Protein AF-A0A2T1CCU9-F1 (afdb_monomer)

Foldseek 3Di:
DPQDADVPHNDDLQVVLLCVCCVDPVSVVVLVVLLVVLVVVDVDPVSSLVSSLVVSLCVVVVPDPPCVDDDPVNVVVVVSSVPHPSSRSSVVSNVD

Sequence (96 aa):
MNGKKYNGWNNYETWLTALWIDNEYSSYQYRCELVEEVKEEHEDEDKRENCLASSLKNWIESQNPITESTSLFTDLLNSALSEVDWQEIAENFLTE

Mean predicted aligned error: 3.94 Å

Secondary structure (DSSP, 8-state):
-----BTTBSSHHHHHHHHHHHHSHHHHHHHHHHHHHHHHH-SSHHHHHHHHHHHHHHHHHHT-TTTTS--HHHHHHHHHHHT--HHHHHHHHHH-

Structure (mmCIF, N/CA/C/O backbone):
data_AF-A0A2T1CCU9-F1
#
_entry.id   AF-A0A2T1CCU9-F1
#
loop_
_atom_site.group_PDB
_atom_site.id
_atom_site.type_symbol
_atom_site.label_atom_id
_atom_site.label_alt_id
_atom_site.label_comp_id
_atom_site.label_asym_id
_atom_site.label_entity_id
_atom_site.label_seq_id
_atom_site.pdbx_PDB_ins_code
_atom_site.Cartn_x
_atom_site.Cartn_y
_atom_site.Cartn_z
_atom_site.occupancy
_atom_site.B_iso_or_equiv
_atom_site.auth_seq_id
_atom_site.auth_comp_id
_atom_site.auth_asym_id
_atom_site.auth_atom_id
_atom_site.pdbx_PDB_model_num
ATOM 1 N N . MET A 1 1 ? -20.906 -9.178 -11.689 1.00 38.22 1 MET A N 1
ATOM 2 C CA . MET A 1 1 ? -19.973 -10.153 -12.291 1.00 38.22 1 MET A CA 1
ATOM 3 C C . MET A 1 1 ? -19.046 -10.588 -11.173 1.00 38.22 1 MET A C 1
ATOM 5 O O . MET A 1 1 ? -18.472 -9.706 -10.555 1.00 38.22 1 MET A O 1
ATOM 9 N N . ASN A 1 2 ? -18.962 -11.880 -10.843 1.00 49.44 2 ASN A N 1
ATOM 10 C CA . ASN A 1 2 ? -18.003 -12.353 -9.839 1.00 49.44 2 ASN A CA 1
ATOM 11 C C . ASN A 1 2 ? -16.604 -12.240 -10.449 1.00 49.44 2 ASN A C 1
ATOM 13 O O . ASN A 1 2 ? -16.173 -13.147 -11.164 1.00 49.44 2 ASN A O 1
ATOM 17 N N . GLY A 1 3 ? -15.948 -11.095 -10.240 1.00 60.16 3 GLY A N 1
ATOM 18 C CA . GLY A 1 3 ? -14.526 -10.942 -10.521 1.00 60.16 3 GLY A CA 1
ATOM 19 C C . GLY A 1 3 ? -13.794 -12.060 -9.791 1.00 60.16 3 GLY A C 1
ATOM 20 O O . GLY A 1 3 ? -14.023 -12.282 -8.602 1.00 60.16 3 GLY A O 1
ATOM 21 N N . LYS A 1 4 ? -13.018 -12.859 -10.522 1.00 72.31 4 LYS A N 1
ATOM 22 C CA . LYS A 1 4 ? -12.244 -13.936 -9.911 1.00 72.31 4 LYS A CA 1
ATOM 23 C C . LYS A 1 4 ? -11.195 -13.284 -9.016 1.00 72.31 4 LYS A C 1
ATOM 25 O O . LYS A 1 4 ? -10.236 -12.733 -9.540 1.00 72.31 4 LYS A O 1
ATOM 30 N N . LYS A 1 5 ? -11.389 -13.357 -7.698 1.00 84.81 5 LYS A N 1
ATOM 31 C CA . LYS A 1 5 ? -10.353 -13.003 -6.727 1.00 84.81 5 LYS A CA 1
ATOM 32 C C . LYS A 1 5 ? -9.107 -13.853 -6.975 1.00 84.81 5 LYS A C 1
ATOM 34 O O . LYS A 1 5 ? -9.225 -15.044 -7.284 1.00 84.81 5 LYS A O 1
ATOM 39 N N . TYR A 1 6 ? -7.931 -13.261 -6.826 1.00 88.69 6 TYR A N 1
ATOM 40 C CA . TYR A 1 6 ? -6.657 -13.954 -6.941 1.00 88.69 6 TYR A CA 1
ATOM 41 C C . TYR A 1 6 ? -6.151 -14.290 -5.538 1.00 88.69 6 TYR A C 1
ATOM 43 O O . TYR A 1 6 ? -5.779 -13.408 -4.776 1.00 88.69 6 TYR A O 1
ATOM 51 N N . ASN A 1 7 ? -6.197 -15.571 -5.157 1.00 91.62 7 ASN A N 1
ATOM 52 C CA . ASN A 1 7 ? -5.812 -16.027 -3.812 1.00 91.62 7 ASN A CA 1
ATOM 53 C C . ASN A 1 7 ? -6.488 -15.253 -2.655 1.00 91.62 7 ASN A C 1
ATOM 55 O O . ASN A 1 7 ? -5.886 -15.063 -1.606 1.00 91.62 7 ASN A O 1
ATOM 59 N N . GLY A 1 8 ? -7.737 -14.808 -2.842 1.00 92.69 8 GLY A N 1
ATOM 60 C CA . GLY A 1 8 ? -8.494 -14.037 -1.842 1.00 92.69 8 GLY A CA 1
ATOM 61 C C . GLY A 1 8 ? -8.450 -12.513 -2.021 1.00 92.69 8 GLY A C 1
ATOM 62 O O . GLY A 1 8 ? -9.336 -11.840 -1.497 1.00 92.69 8 GLY A O 1
ATOM 63 N N . TRP A 1 9 ? -7.527 -12.006 -2.839 1.00 96.19 9 TRP A N 1
ATOM 64 C CA . TRP A 1 9 ? -7.346 -10.582 -3.146 1.00 96.19 9 TRP A CA 1
ATOM 65 C C . TRP A 1 9 ? -8.103 -10.161 -4.407 1.00 96.19 9 TRP A C 1
ATOM 67 O O . TRP A 1 9 ? -8.462 -11.012 -5.230 1.00 96.19 9 TRP A O 1
ATOM 77 N N . ASN A 1 10 ? -8.344 -8.864 -4.590 1.00 95.12 10 ASN A N 1
ATOM 78 C CA . ASN A 1 10 ? -9.122 -8.345 -5.717 1.00 95.12 10 ASN A CA 1
ATOM 79 C C . ASN A 1 10 ? -8.470 -8.594 -7.086 1.00 95.12 10 ASN A C 1
ATOM 81 O O . ASN A 1 10 ? -9.186 -8.847 -8.059 1.00 95.12 10 ASN A O 1
ATOM 85 N N . ASN A 1 11 ? -7.138 -8.591 -7.170 1.00 96.19 11 ASN A N 1
ATOM 86 C CA . ASN A 1 11 ? -6.390 -8.895 -8.391 1.00 96.19 11 ASN A CA 1
ATOM 87 C C . ASN A 1 11 ? -5.006 -9.508 -8.086 1.00 96.19 11 ASN A C 1
ATOM 89 O O . ASN A 1 11 ? -4.668 -9.799 -6.935 1.00 96.19 11 ASN A O 1
ATOM 93 N N . TYR A 1 12 ? -4.239 -9.781 -9.143 1.00 96.38 12 TYR A N 1
ATOM 94 C CA . TYR A 1 12 ? -2.923 -10.408 -9.040 1.00 96.38 12 TYR A CA 1
ATOM 95 C C . TYR A 1 12 ? -1.886 -9.467 -8.422 1.00 96.38 12 TYR A C 1
ATOM 97 O O . TYR A 1 12 ? -1.101 -9.894 -7.579 1.00 96.38 12 TYR A O 1
ATOM 105 N N . GLU A 1 13 ? -1.896 -8.203 -8.831 1.00 97.62 13 GLU A N 1
ATOM 106 C CA . GLU A 1 13 ? -0.964 -7.155 -8.433 1.00 97.62 13 GLU A CA 1
ATOM 107 C C . GLU A 1 13 ? -1.057 -6.876 -6.927 1.00 97.62 13 GLU A C 1
ATOM 109 O O . GLU A 1 13 ? -0.027 -6.812 -6.252 1.00 97.62 13 GLU A O 1
ATOM 114 N N . THR A 1 14 ? -2.276 -6.817 -6.382 1.00 97.75 14 THR A N 1
ATOM 115 C CA . THR A 1 14 ? -2.538 -6.677 -4.947 1.00 97.75 14 THR A CA 1
ATOM 116 C C . THR A 1 14 ? -2.011 -7.880 -4.171 1.00 97.75 14 THR A C 1
ATOM 118 O O . THR A 1 14 ? -1.221 -7.709 -3.244 1.00 97.75 14 THR A O 1
ATOM 121 N N . TRP A 1 15 ? -2.366 -9.107 -4.582 1.00 97.25 15 TRP A N 1
ATOM 122 C CA . TRP A 1 15 ? -1.871 -10.323 -3.922 1.00 97.25 15 TRP A CA 1
ATOM 123 C C . TRP A 1 15 ? -0.345 -10.408 -3.939 1.00 97.25 15 TRP A C 1
ATOM 125 O O . TRP A 1 15 ? 0.272 -10.737 -2.928 1.00 97.25 15 TRP A O 1
ATOM 135 N N . LEU A 1 16 ? 0.267 -10.149 -5.097 1.00 97.31 16 LEU A N 1
ATOM 136 C CA . LEU A 1 16 ? 1.708 -10.264 -5.266 1.00 97.31 16 LEU A CA 1
ATOM 137 C C . LEU A 1 16 ? 2.429 -9.243 -4.384 1.00 97.31 16 LEU A C 1
ATOM 139 O O . LEU A 1 16 ? 3.401 -9.596 -3.724 1.00 97.31 16 LEU A O 1
ATOM 143 N N . THR A 1 17 ? 1.939 -8.004 -4.351 1.00 97.12 17 THR A N 1
ATOM 144 C CA . THR A 1 17 ? 2.508 -6.940 -3.517 1.00 97.12 17 THR A CA 1
ATOM 145 C C . THR A 1 17 ? 2.416 -7.289 -2.034 1.00 97.12 17 THR A C 1
ATOM 147 O O . THR A 1 17 ? 3.436 -7.251 -1.348 1.00 97.12 17 THR A O 1
ATOM 150 N N . ALA A 1 18 ? 1.240 -7.710 -1.554 1.00 97.31 18 ALA A N 1
ATOM 151 C CA . ALA A 1 18 ? 1.056 -8.136 -0.166 1.00 97.31 18 ALA A CA 1
ATOM 152 C C . ALA A 1 18 ? 1.990 -9.302 0.200 1.00 97.31 18 ALA A C 1
ATOM 154 O O . ALA A 1 18 ? 2.692 -9.249 1.208 1.00 97.31 18 ALA A O 1
ATOM 155 N N . LEU A 1 19 ? 2.084 -10.311 -0.676 1.00 96.44 19 LEU A N 1
ATOM 156 C CA . LEU A 1 19 ? 2.994 -11.440 -0.496 1.00 96.44 19 LEU A CA 1
ATOM 157 C C . LEU A 1 19 ? 4.448 -10.979 -0.335 1.00 96.44 19 LEU A C 1
ATOM 159 O O . LEU A 1 19 ? 5.131 -11.455 0.562 1.00 96.44 19 LEU A O 1
ATOM 163 N N . TRP A 1 20 ? 4.943 -10.083 -1.193 1.00 96.38 20 TRP A N 1
ATOM 164 C CA . TRP A 1 20 ? 6.335 -9.621 -1.117 1.00 96.38 20 TRP A CA 1
ATOM 165 C C . TRP A 1 20 ? 6.631 -8.789 0.129 1.00 96.38 20 TRP A C 1
ATOM 167 O O . TRP A 1 20 ? 7.737 -8.891 0.658 1.00 96.38 20 TRP A O 1
ATOM 177 N N . ILE A 1 21 ? 5.660 -8.010 0.608 1.00 96.44 21 ILE A N 1
ATOM 178 C CA . ILE A 1 21 ? 5.793 -7.266 1.864 1.00 96.44 21 ILE A CA 1
ATOM 179 C C . ILE A 1 21 ? 5.968 -8.235 3.043 1.00 96.44 21 ILE A C 1
ATOM 181 O O . ILE A 1 21 ? 6.857 -8.027 3.867 1.00 96.44 21 ILE A O 1
ATOM 185 N N . ASP A 1 22 ? 5.196 -9.322 3.090 1.00 93.94 22 ASP A N 1
ATOM 186 C CA . ASP A 1 22 ? 5.222 -10.271 4.214 1.00 93.94 22 ASP A CA 1
ATOM 187 C C . ASP A 1 22 ? 6.319 -11.342 4.126 1.00 93.94 22 ASP A C 1
ATOM 189 O O . ASP A 1 22 ? 6.676 -11.963 5.127 1.00 93.94 22 ASP A O 1
ATOM 193 N N . ASN A 1 23 ? 6.854 -11.606 2.934 1.00 92.50 23 ASN A N 1
ATOM 194 C CA . ASN A 1 23 ? 7.718 -12.766 2.709 1.00 92.50 23 ASN A CA 1
ATOM 195 C C . ASN A 1 23 ? 9.143 -12.605 3.274 1.00 92.50 23 ASN A C 1
ATOM 197 O O . ASN A 1 23 ? 9.784 -13.601 3.614 1.00 92.50 23 ASN A O 1
ATOM 201 N N . GLU A 1 24 ? 9.660 -11.377 3.379 1.00 91.69 24 GLU A N 1
ATOM 202 C CA . GLU A 1 24 ? 10.987 -11.110 3.947 1.00 91.69 24 GLU A CA 1
ATOM 203 C C . GLU A 1 24 ? 10.889 -10.512 5.350 1.00 91.69 24 GLU A C 1
ATOM 205 O O . GLU A 1 24 ? 10.129 -9.579 5.585 1.00 91.69 24 GLU A O 1
ATOM 210 N N . TYR A 1 25 ? 11.719 -10.996 6.282 1.00 92.88 25 TYR A N 1
ATOM 211 C CA . TYR A 1 25 ? 11.667 -10.576 7.688 1.00 92.88 25 TYR A CA 1
ATOM 212 C C . TYR A 1 25 ? 11.803 -9.057 7.871 1.00 92.88 25 TYR A C 1
ATOM 214 O O . TYR A 1 25 ? 11.055 -8.468 8.644 1.00 92.88 25 TYR A O 1
ATOM 222 N N . SER A 1 26 ? 12.722 -8.409 7.149 1.00 94.81 26 SER A N 1
ATOM 223 C CA . SER A 1 26 ? 12.897 -6.952 7.212 1.00 94.81 26 SER A CA 1
ATOM 224 C C . SER A 1 26 ? 11.681 -6.187 6.693 1.00 94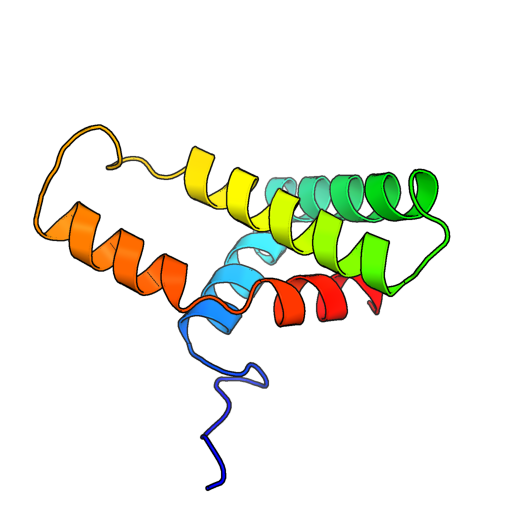.81 26 SER A C 1
ATOM 226 O O . SER A 1 26 ? 11.290 -5.193 7.296 1.00 94.81 26 SER A O 1
ATOM 228 N N . SER A 1 27 ? 11.076 -6.657 5.601 1.00 95.38 27 SER A N 1
ATOM 229 C CA . SER A 1 27 ? 9.888 -6.041 5.004 1.00 95.38 27 SER A CA 1
ATOM 230 C C . SER A 1 27 ? 8.670 -6.207 5.912 1.00 95.38 27 SER A C 1
ATOM 232 O O . SER A 1 27 ? 7.959 -5.237 6.163 1.00 95.38 27 SER A O 1
ATOM 234 N N . TYR A 1 28 ? 8.505 -7.395 6.497 1.00 96.50 28 TYR A N 1
ATOM 235 C CA . TYR A 1 28 ? 7.476 -7.676 7.491 1.00 96.50 28 TYR A CA 1
ATOM 236 C C . TYR A 1 28 ? 7.626 -6.784 8.729 1.00 96.50 28 TYR A C 1
ATOM 238 O O . TYR A 1 28 ? 6.664 -6.155 9.160 1.00 96.50 28 TYR A O 1
ATOM 246 N N . GLN A 1 29 ? 8.837 -6.675 9.291 1.00 97.56 29 GLN A N 1
ATOM 247 C CA . GLN A 1 29 ? 9.072 -5.805 10.446 1.00 97.56 29 GLN A CA 1
ATOM 248 C C . GLN A 1 29 ? 8.743 -4.345 10.134 1.00 97.56 29 GLN A C 1
ATOM 250 O O . GLN A 1 29 ? 8.058 -3.701 10.922 1.00 97.56 29 GLN A O 1
ATOM 255 N N . TYR A 1 30 ? 9.186 -3.846 8.980 1.00 97.38 30 TYR A N 1
ATOM 256 C CA . TYR A 1 30 ? 8.929 -2.466 8.587 1.00 97.38 30 TYR A CA 1
ATOM 257 C C . TYR A 1 30 ? 7.436 -2.193 8.365 1.00 97.38 30 TYR A C 1
ATOM 259 O O . TYR A 1 30 ? 6.911 -1.182 8.823 1.00 97.38 30 TYR A O 1
ATOM 267 N N . ARG A 1 31 ? 6.712 -3.129 7.742 1.00 97.00 31 ARG A N 1
ATOM 268 C CA . ARG A 1 31 ? 5.248 -3.081 7.647 1.00 97.00 31 ARG A CA 1
ATOM 269 C C . ARG A 1 31 ? 4.602 -2.985 9.036 1.00 97.00 31 ARG A C 1
ATOM 271 O O . ARG A 1 31 ? 3.710 -2.162 9.219 1.00 97.00 31 ARG A O 1
ATOM 278 N N . CYS A 1 32 ? 5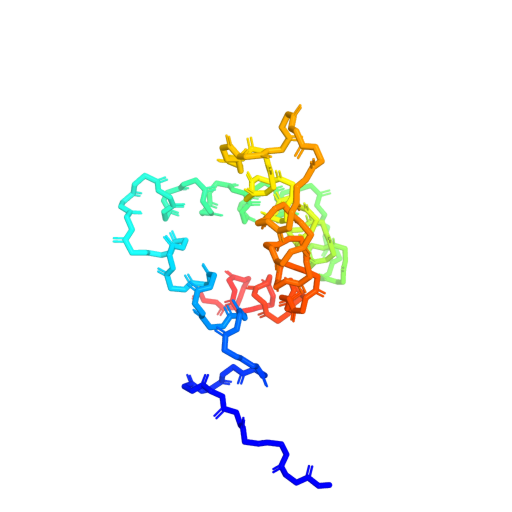.033 -3.793 10.006 1.00 97.69 32 CYS A N 1
ATOM 279 C CA . CYS A 1 32 ? 4.507 -3.726 11.373 1.00 97.69 32 CYS A CA 1
ATOM 280 C C . CYS A 1 32 ? 4.783 -2.371 12.038 1.00 97.69 32 CYS A C 1
ATOM 282 O 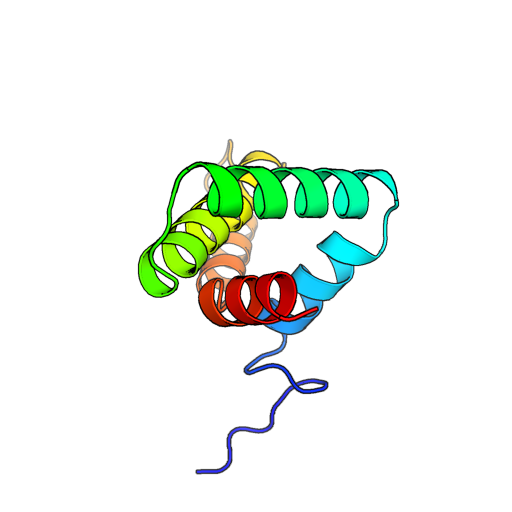O . CYS A 1 32 ? 3.906 -1.841 12.711 1.00 97.69 32 CYS A O 1
ATOM 284 N N . GLU A 1 33 ? 5.968 -1.792 11.831 1.00 98.06 33 GLU A N 1
ATOM 285 C CA . GLU A 1 33 ? 6.297 -0.448 12.323 1.00 98.06 33 GLU A CA 1
ATOM 286 C C . GLU A 1 33 ? 5.345 0.609 11.744 1.00 98.06 33 GLU A C 1
ATOM 288 O O . GLU A 1 33 ? 4.785 1.395 12.505 1.00 98.06 33 GLU A O 1
ATOM 293 N N . LEU A 1 34 ? 5.079 0.571 10.431 1.00 97.94 34 LEU A N 1
ATOM 294 C CA . LEU A 1 34 ? 4.115 1.472 9.786 1.00 97.94 34 LEU A CA 1
ATOM 295 C C . LEU A 1 34 ? 2.696 1.311 10.347 1.00 97.94 34 LEU A C 1
ATOM 297 O O . LEU A 1 34 ? 1.986 2.299 10.519 1.00 97.94 34 LEU A O 1
ATOM 301 N N . VAL A 1 35 ? 2.269 0.074 10.625 1.00 98.00 35 VAL A N 1
ATOM 302 C CA . VAL A 1 35 ? 0.955 -0.215 11.223 1.00 98.00 35 VAL A CA 1
ATOM 303 C C . VAL A 1 35 ? 0.837 0.399 12.618 1.00 98.00 35 VAL A C 1
ATOM 305 O O . VAL A 1 35 ? -0.191 0.998 12.937 1.00 98.00 35 VAL A O 1
ATOM 308 N N . GLU A 1 36 ? 1.865 0.261 13.453 1.00 97.88 36 GLU A N 1
ATOM 309 C CA . GLU A 1 36 ? 1.851 0.833 14.800 1.00 97.88 36 GLU A CA 1
ATOM 310 C C . GLU A 1 36 ? 1.911 2.367 14.760 1.00 97.88 36 GLU A C 1
ATOM 312 O O . GLU A 1 36 ? 1.133 3.015 15.457 1.00 97.88 36 GLU A O 1
ATOM 317 N N . GLU A 1 37 ? 2.723 2.952 13.874 1.00 97.62 37 GLU A N 1
ATOM 318 C CA . GLU A 1 37 ? 2.799 4.405 13.671 1.00 97.62 37 GLU A CA 1
ATOM 319 C C . GLU A 1 37 ? 1.423 4.997 13.328 1.00 97.62 37 GLU A C 1
ATOM 321 O O . GLU A 1 37 ? 0.944 5.900 14.017 1.00 97.62 37 GLU A O 1
ATOM 326 N N . VAL A 1 38 ? 0.709 4.441 12.339 1.00 97.69 38 VAL A N 1
ATOM 327 C CA . VAL A 1 38 ? -0.621 4.970 11.979 1.00 97.69 38 VAL A CA 1
ATOM 328 C C . VAL A 1 38 ? -1.653 4.774 13.092 1.00 97.69 38 VAL A C 1
ATOM 330 O O . VAL A 1 38 ? -2.548 5.609 13.253 1.00 97.69 38 VAL A O 1
ATOM 333 N N . LYS A 1 39 ? -1.551 3.689 13.876 1.00 96.44 39 LYS A N 1
ATOM 334 C CA . LYS A 1 39 ? -2.445 3.431 15.015 1.00 96.44 39 LYS A CA 1
ATOM 335 C C . LYS A 1 39 ? -2.236 4.442 16.140 1.00 96.44 39 LYS A C 1
ATOM 337 O O . LYS A 1 39 ? -3.222 4.824 16.776 1.00 96.44 39 LYS A O 1
ATOM 342 N N . GLU A 1 40 ? -0.993 4.861 16.373 1.00 96.88 40 GLU A N 1
ATOM 343 C CA . GLU A 1 40 ? -0.628 5.888 17.351 1.00 96.88 40 GLU A CA 1
ATOM 344 C C . GLU A 1 40 ? -1.013 7.301 16.883 1.00 96.88 40 GLU A C 1
ATOM 346 O O . GLU A 1 40 ? -1.517 8.097 17.678 1.00 96.88 40 GLU A O 1
ATOM 351 N N . GLU A 1 41 ? -0.820 7.621 15.600 1.00 96.38 41 GLU A N 1
ATOM 352 C CA . GLU A 1 41 ? -1.076 8.961 15.054 1.00 96.38 41 GLU A CA 1
ATOM 353 C C . GLU A 1 41 ? -2.560 9.279 14.841 1.00 96.38 41 GLU A C 1
ATOM 355 O O . GLU A 1 41 ? -2.975 10.448 14.859 1.00 96.38 41 GLU A O 1
ATOM 360 N N . HIS A 1 42 ? -3.379 8.261 14.590 1.00 95.19 42 HIS A N 1
ATOM 361 C CA . HIS A 1 42 ? -4.780 8.432 14.227 1.00 95.19 42 HIS A CA 1
ATOM 362 C C . HIS A 1 42 ? -5.676 7.556 15.094 1.00 95.19 42 HIS A C 1
ATOM 364 O O . HIS A 1 42 ? -5.422 6.372 15.255 1.00 95.19 42 HIS A O 1
ATOM 370 N N . GLU A 1 43 ? -6.761 8.118 15.628 1.00 92.38 43 GLU A N 1
ATOM 371 C CA . GLU A 1 43 ? -7.794 7.352 16.349 1.00 92.38 43 GLU A CA 1
ATOM 372 C C . GLU A 1 43 ? -8.868 6.781 15.408 1.00 92.38 43 GLU A C 1
ATOM 374 O O . GLU A 1 43 ? -9.532 5.803 15.739 1.00 92.38 43 GLU A O 1
ATOM 379 N N . ASP A 1 44 ? -9.038 7.405 14.243 1.00 96.19 44 ASP A N 1
ATOM 380 C CA . ASP A 1 44 ? -10.069 7.098 13.253 1.00 96.19 44 ASP A CA 1
ATOM 381 C C . ASP A 1 44 ? -9.609 5.983 12.301 1.00 96.19 44 ASP A C 1
ATOM 383 O O . ASP A 1 44 ? -8.508 6.058 11.749 1.00 96.19 44 ASP A O 1
ATOM 387 N N . GLU A 1 45 ? -10.442 4.953 12.126 1.00 93.69 45 GLU A N 1
ATOM 388 C CA . GLU A 1 45 ? -10.121 3.768 11.314 1.00 93.69 45 GLU A CA 1
ATOM 389 C C . GLU A 1 45 ? -9.900 4.128 9.842 1.00 93.69 45 GLU A C 1
ATOM 391 O O . GLU A 1 45 ? -8.865 3.759 9.285 1.00 93.69 45 GLU A O 1
ATOM 396 N N . ASP A 1 46 ? -10.781 4.943 9.254 1.00 95.06 46 ASP A N 1
ATOM 397 C CA . ASP A 1 46 ? -10.656 5.372 7.858 1.00 95.06 46 ASP A CA 1
ATOM 398 C C . ASP A 1 46 ? -9.339 6.137 7.637 1.00 95.06 46 ASP A C 1
ATOM 400 O O . ASP A 1 46 ? -8.666 5.970 6.618 1.00 95.06 46 ASP A O 1
ATOM 404 N N . LYS A 1 47 ? -8.922 6.984 8.589 1.00 96.38 47 LYS A N 1
ATOM 405 C CA . LYS A 1 47 ? -7.623 7.674 8.503 1.00 96.38 47 LYS A CA 1
ATOM 406 C C . LYS A 1 47 ? -6.443 6.717 8.593 1.00 96.38 47 LYS A C 1
ATOM 408 O O . LYS A 1 47 ? -5.487 6.903 7.845 1.00 96.38 47 LYS A O 1
ATOM 413 N N . ARG A 1 48 ? -6.488 5.720 9.481 1.00 97.38 48 ARG A N 1
ATOM 414 C CA . ARG A 1 48 ? -5.421 4.710 9.597 1.00 97.38 48 ARG A CA 1
ATOM 415 C C . ARG A 1 48 ? -5.243 3.958 8.289 1.00 97.38 48 ARG A C 1
ATOM 417 O O . ARG A 1 48 ? -4.118 3.860 7.809 1.00 97.38 48 ARG A O 1
ATOM 424 N N . GLU A 1 49 ? -6.345 3.488 7.711 1.00 97.88 49 GLU A N 1
ATOM 425 C CA . GLU A 1 49 ? -6.350 2.753 6.446 1.00 97.88 49 GLU A CA 1
ATOM 426 C C . GLU A 1 49 ? -5.751 3.603 5.319 1.00 97.88 49 GLU A C 1
ATOM 428 O O . GLU A 1 49 ? -4.757 3.215 4.708 1.00 97.88 49 GLU A O 1
ATOM 433 N N . ASN A 1 50 ? -6.259 4.826 5.131 1.00 97.75 50 ASN A N 1
ATOM 434 C CA . ASN A 1 50 ? -5.782 5.729 4.082 1.00 97.75 50 ASN A CA 1
ATOM 435 C C . ASN A 1 50 ? -4.301 6.115 4.238 1.00 97.75 50 ASN A C 1
ATOM 437 O O . ASN A 1 50 ? -3.568 6.201 3.243 1.00 97.75 50 ASN A O 1
ATOM 441 N N . CYS A 1 51 ? -3.854 6.378 5.469 1.00 98.00 51 CYS A N 1
ATOM 442 C CA . CYS A 1 51 ? -2.461 6.721 5.741 1.00 98.00 51 CYS A CA 1
ATOM 443 C C . CYS A 1 51 ? -1.544 5.520 5.517 1.00 98.00 51 CYS A C 1
ATOM 445 O O . CYS A 1 51 ? -0.534 5.660 4.829 1.00 98.00 51 CYS A O 1
ATOM 447 N N . LEU A 1 52 ? -1.920 4.333 5.998 1.00 98.50 52 LEU A N 1
ATOM 448 C CA . LEU A 1 52 ? -1.143 3.117 5.781 1.00 98.50 52 LEU A CA 1
ATOM 449 C C . LEU A 1 52 ? -1.059 2.766 4.293 1.00 98.50 52 LEU A C 1
ATOM 451 O O . LEU A 1 52 ? 0.037 2.521 3.795 1.00 98.50 52 LEU A O 1
ATOM 455 N N . ALA A 1 53 ? -2.176 2.819 3.563 1.00 98.50 53 ALA A N 1
ATOM 456 C CA . ALA A 1 53 ? -2.209 2.591 2.120 1.00 98.50 53 ALA A CA 1
ATOM 457 C C . ALA A 1 53 ? -1.243 3.531 1.378 1.00 98.50 53 ALA A C 1
ATOM 459 O O . ALA A 1 53 ? -0.480 3.104 0.508 1.00 98.50 53 ALA A O 1
ATOM 460 N N . SER A 1 54 ? -1.224 4.811 1.767 1.00 98.19 54 SER A N 1
ATOM 461 C CA . SER A 1 54 ? -0.314 5.811 1.200 1.00 98.19 54 SER A CA 1
ATOM 462 C C . SER A 1 54 ? 1.151 5.524 1.543 1.00 98.19 54 SER A C 1
ATOM 464 O O . SER A 1 54 ? 2.014 5.614 0.668 1.00 98.19 54 SER A O 1
ATOM 466 N N . SER A 1 55 ? 1.444 5.152 2.790 1.00 98.12 55 SER A N 1
ATOM 467 C CA . SER A 1 55 ? 2.797 4.814 3.246 1.00 98.12 55 SER A CA 1
ATOM 468 C C . SER A 1 55 ? 3.346 3.569 2.550 1.00 98.12 55 SER A C 1
ATOM 470 O O . SER A 1 55 ? 4.473 3.598 2.057 1.00 98.12 55 SER A O 1
ATOM 472 N N . LEU A 1 56 ? 2.539 2.510 2.423 1.00 98.19 56 LEU A N 1
ATOM 473 C CA . LEU A 1 56 ? 2.906 1.283 1.708 1.00 98.19 56 LEU A CA 1
ATOM 474 C C . LEU A 1 56 ? 3.199 1.563 0.232 1.00 98.19 56 LEU A C 1
ATOM 476 O O . LEU A 1 56 ? 4.232 1.137 -0.284 1.00 98.19 56 LEU A O 1
ATOM 480 N N . LYS A 1 57 ? 2.330 2.335 -0.431 1.00 97.50 57 LYS A N 1
ATOM 481 C CA . LYS A 1 57 ? 2.535 2.738 -1.823 1.00 97.50 57 LYS A CA 1
ATOM 482 C C . LYS A 1 57 ? 3.848 3.498 -2.000 1.00 97.50 57 LYS A C 1
ATOM 484 O O . LYS A 1 57 ? 4.663 3.125 -2.841 1.00 97.50 57 LYS A O 1
ATOM 489 N N . ASN A 1 58 ? 4.067 4.536 -1.192 1.00 96.75 58 ASN A N 1
ATOM 490 C CA . ASN A 1 58 ? 5.277 5.355 -1.261 1.00 96.75 58 ASN A CA 1
ATOM 491 C C . ASN A 1 58 ? 6.535 4.522 -1.009 1.00 96.75 58 ASN A C 1
ATOM 493 O O . ASN A 1 58 ? 7.537 4.688 -1.705 1.00 96.75 58 ASN A O 1
ATOM 497 N N . TRP A 1 59 ? 6.483 3.611 -0.036 1.00 96.62 59 TRP A N 1
ATOM 498 C CA . TRP A 1 59 ? 7.585 2.708 0.251 1.00 96.62 59 TRP A CA 1
ATOM 499 C C . TRP A 1 59 ? 7.921 1.843 -0.965 1.00 96.62 59 TRP A C 1
ATOM 501 O O . TRP A 1 59 ? 9.061 1.890 -1.428 1.00 96.62 59 TRP A O 1
ATOM 511 N N . ILE A 1 60 ? 6.950 1.132 -1.542 1.00 95.25 60 ILE A N 1
ATOM 512 C CA . ILE A 1 60 ? 7.187 0.257 -2.700 1.00 95.25 60 ILE A CA 1
ATOM 513 C C . ILE A 1 60 ? 7.653 1.050 -3.927 1.00 95.25 60 ILE A C 1
ATOM 515 O O . ILE A 1 60 ? 8.631 0.667 -4.572 1.00 95.25 60 ILE A O 1
ATOM 519 N N . GLU A 1 61 ? 7.017 2.182 -4.233 1.00 92.88 61 GLU A N 1
ATOM 520 C CA . GLU A 1 61 ? 7.411 3.027 -5.365 1.00 92.88 61 GLU A CA 1
ATOM 521 C C . GLU A 1 61 ? 8.823 3.610 -5.187 1.00 92.88 61 GLU A C 1
ATOM 523 O O . GLU A 1 61 ? 9.568 3.707 -6.163 1.00 92.88 61 GLU A O 1
ATOM 528 N N . SER A 1 62 ? 9.245 3.921 -3.953 1.00 91.69 62 SER A N 1
ATOM 529 C CA . SER A 1 62 ? 10.606 4.407 -3.668 1.00 91.69 62 SER A CA 1
ATOM 530 C C . SER A 1 62 ? 11.698 3.365 -3.926 1.00 91.69 62 SER A C 1
ATOM 532 O O . SER A 1 62 ? 12.844 3.730 -4.185 1.00 91.69 62 SER A O 1
ATOM 534 N N . GLN A 1 63 ? 11.355 2.075 -3.862 1.00 89.31 63 GLN A N 1
ATOM 535 C CA . GLN A 1 63 ? 12.284 0.971 -4.114 1.00 89.31 63 GLN A CA 1
ATOM 536 C C . GLN A 1 63 ? 12.363 0.592 -5.598 1.00 89.31 63 GLN A C 1
ATOM 538 O O . GLN A 1 63 ? 13.146 -0.285 -5.965 1.00 89.31 63 GLN A O 1
ATOM 543 N N . ASN A 1 64 ? 11.562 1.220 -6.467 1.00 87.06 64 ASN A N 1
ATOM 544 C CA . ASN A 1 64 ? 11.507 0.870 -7.879 1.00 87.06 64 ASN A CA 1
ATOM 545 C C . ASN A 1 64 ? 12.837 1.226 -8.594 1.00 87.06 64 ASN A C 1
ATOM 547 O O . ASN A 1 64 ? 13.157 2.408 -8.757 1.00 87.06 64 ASN A O 1
ATOM 551 N N . PRO A 1 65 ? 13.597 0.225 -9.088 1.00 84.88 65 PRO A N 1
ATOM 552 C CA . PRO A 1 65 ? 14.951 0.426 -9.602 1.00 84.88 65 PRO A CA 1
ATOM 553 C C . PRO A 1 65 ? 15.007 1.007 -11.023 1.00 84.88 65 PRO A C 1
ATOM 555 O O . PRO A 1 65 ? 16.097 1.292 -11.516 1.00 84.88 65 PRO A O 1
ATOM 558 N N . ILE A 1 66 ? 13.869 1.145 -11.714 1.00 84.06 66 ILE A N 1
ATOM 559 C CA . ILE A 1 66 ? 13.817 1.572 -13.125 1.00 84.06 66 ILE A CA 1
ATOM 560 C C . ILE A 1 66 ? 13.138 2.935 -13.336 1.00 84.06 66 ILE A C 1
ATOM 562 O O . ILE A 1 66 ? 12.879 3.327 -14.475 1.00 84.06 66 ILE A O 1
ATOM 566 N N . THR A 1 67 ? 12.884 3.685 -12.261 1.00 71.75 67 THR A N 1
ATOM 567 C CA . THR A 1 67 ? 12.177 4.983 -12.292 1.00 71.75 67 THR A CA 1
ATOM 568 C C . THR A 1 67 ? 12.948 6.110 -12.978 1.00 71.75 67 THR A C 1
ATOM 570 O O . THR A 1 67 ? 12.332 7.052 -13.472 1.00 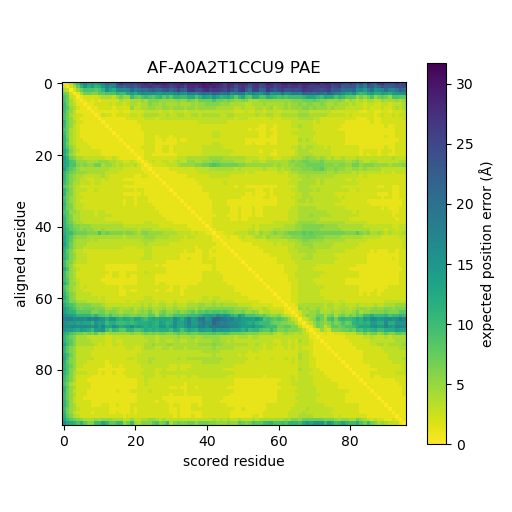71.75 67 THR A O 1
ATOM 573 N N . GLU A 1 68 ? 14.279 6.022 -13.071 1.00 73.38 68 GLU A N 1
ATOM 574 C CA . GLU A 1 68 ? 15.125 7.107 -13.596 1.00 73.38 68 GLU A CA 1
ATOM 575 C C . GLU A 1 68 ? 15.084 7.266 -15.127 1.00 73.38 68 GLU A C 1
ATOM 577 O O . GLU A 1 68 ? 15.646 8.217 -15.673 1.00 73.38 68 GLU A O 1
ATOM 582 N N . SER A 1 69 ? 14.415 6.360 -15.848 1.00 77.88 69 SER A N 1
ATOM 583 C CA . SER A 1 69 ? 14.315 6.428 -17.307 1.00 77.88 69 SER A CA 1
ATOM 584 C C . SER A 1 69 ? 12.896 6.163 -17.795 1.00 77.88 69 SER A C 1
ATOM 586 O O . SER A 1 69 ? 12.247 5.209 -17.373 1.00 77.88 69 SER A O 1
ATOM 588 N N . THR A 1 70 ? 12.411 6.987 -18.725 1.00 84.56 70 THR A N 1
ATOM 589 C CA . THR A 1 70 ? 11.176 6.693 -19.458 1.00 84.56 70 THR A CA 1
ATOM 590 C C . THR A 1 70 ? 11.456 5.579 -20.461 1.00 84.56 70 THR A C 1
ATOM 592 O O . THR A 1 70 ? 12.273 5.736 -21.370 1.00 84.56 70 THR A O 1
ATOM 595 N N . SER A 1 71 ? 10.790 4.440 -20.291 1.00 90.50 71 SER A N 1
ATOM 596 C CA . SER A 1 71 ? 10.939 3.268 -21.148 1.00 90.50 71 SER A CA 1
ATOM 597 C C . SER A 1 71 ? 9.654 2.442 -21.145 1.00 90.50 71 SER A C 1
ATOM 599 O O . SER A 1 71 ? 8.844 2.566 -20.229 1.00 90.50 71 SER A O 1
ATOM 601 N N . LEU A 1 72 ? 9.510 1.531 -22.115 1.00 91.19 72 LEU A N 1
ATOM 602 C CA . LEU A 1 72 ? 8.410 0.559 -22.131 1.00 91.19 72 LEU A CA 1
ATOM 603 C C . LEU A 1 72 ? 8.296 -0.205 -20.801 1.00 91.19 72 LEU A C 1
ATOM 605 O O . LEU A 1 72 ? 7.193 -0.458 -20.333 1.00 91.19 72 LEU A O 1
ATOM 609 N N . PHE A 1 73 ? 9.425 -0.576 -20.192 1.00 92.62 73 PHE A N 1
ATOM 610 C CA . PHE A 1 73 ? 9.432 -1.310 -18.925 1.00 92.62 73 PHE A CA 1
ATOM 611 C C . PHE A 1 73 ? 8.929 -0.450 -17.768 1.00 92.62 73 PHE A C 1
ATOM 613 O O . PHE A 1 73 ? 8.177 -0.941 -16.933 1.00 92.62 73 PHE A O 1
ATOM 620 N N . THR A 1 74 ? 9.302 0.828 -17.751 1.00 91.12 74 THR A N 1
ATOM 621 C CA . THR A 1 74 ? 8.844 1.795 -16.750 1.00 91.12 74 THR A CA 1
ATOM 622 C C . THR A 1 74 ? 7.340 2.027 -16.874 1.00 91.12 74 THR A C 1
ATOM 624 O O . THR A 1 74 ? 6.639 1.992 -15.870 1.00 91.12 74 THR A O 1
ATOM 627 N N . ASP A 1 75 ? 6.824 2.175 -18.098 1.00 92.25 75 ASP A N 1
ATOM 628 C CA . ASP A 1 75 ? 5.388 2.352 -18.344 1.00 92.25 75 ASP A CA 1
ATOM 629 C C . ASP A 1 75 ? 4.582 1.106 -17.944 1.00 92.25 75 ASP A C 1
ATOM 631 O O . ASP A 1 75 ? 3.551 1.220 -17.283 1.00 92.25 75 ASP A O 1
ATOM 635 N N . LEU A 1 76 ? 5.068 -0.091 -18.294 1.00 93.62 76 LEU A N 1
ATOM 636 C CA . LEU A 1 76 ? 4.425 -1.353 -17.914 1.00 93.62 76 LEU A CA 1
ATOM 637 C C . LEU A 1 76 ? 4.443 -1.578 -16.400 1.00 93.62 76 LEU A C 1
ATOM 639 O O . LEU A 1 76 ? 3.432 -1.991 -15.838 1.00 93.62 76 LEU A O 1
ATOM 643 N N . LEU A 1 77 ? 5.567 -1.298 -15.734 1.00 92.81 77 LEU A N 1
ATOM 644 C CA . LEU A 1 77 ? 5.674 -1.449 -14.286 1.00 92.81 77 LEU A CA 1
ATOM 645 C C . LEU A 1 77 ? 4.780 -0.446 -13.554 1.00 92.81 77 LEU A C 1
ATOM 647 O O . LEU A 1 77 ? 4.056 -0.838 -12.647 1.00 92.81 77 LEU A O 1
ATOM 651 N N . ASN A 1 78 ? 4.779 0.820 -13.977 1.00 91.19 78 ASN A N 1
ATOM 652 C CA . ASN A 1 78 ? 3.899 1.837 -13.402 1.00 91.19 78 ASN A CA 1
ATOM 653 C C . ASN A 1 78 ? 2.425 1.478 -13.610 1.00 91.19 78 ASN A C 1
ATOM 655 O O . ASN A 1 78 ? 1.626 1.646 -12.694 1.00 91.19 78 ASN A O 1
ATOM 659 N N . SER A 1 79 ? 2.073 0.938 -14.782 1.00 94.00 79 SER A N 1
ATOM 660 C CA . SER A 1 79 ? 0.722 0.439 -15.041 1.00 94.00 79 SER A CA 1
ATOM 661 C C . SER A 1 79 ? 0.353 -0.731 -14.129 1.00 94.00 79 SER A C 1
ATOM 663 O O . SER A 1 79 ? -0.785 -0.800 -13.692 1.00 94.00 79 SER A O 1
ATOM 665 N N . ALA A 1 80 ? 1.273 -1.649 -13.828 1.00 95.00 80 ALA A N 1
ATOM 666 C CA . ALA A 1 80 ? 0.997 -2.737 -12.891 1.00 95.00 80 ALA A CA 1
ATOM 667 C C . ALA A 1 80 ? 0.845 -2.217 -11.450 1.00 95.00 80 ALA A C 1
ATOM 669 O O . ALA A 1 80 ? -0.092 -2.587 -10.751 1.00 95.00 80 ALA A O 1
ATOM 670 N N . LEU A 1 81 ? 1.720 -1.303 -11.016 1.00 95.25 81 LEU A N 1
ATOM 671 C CA . LEU A 1 81 ? 1.642 -0.686 -9.687 1.00 95.25 81 LEU A CA 1
ATOM 672 C C . LEU A 1 81 ? 0.37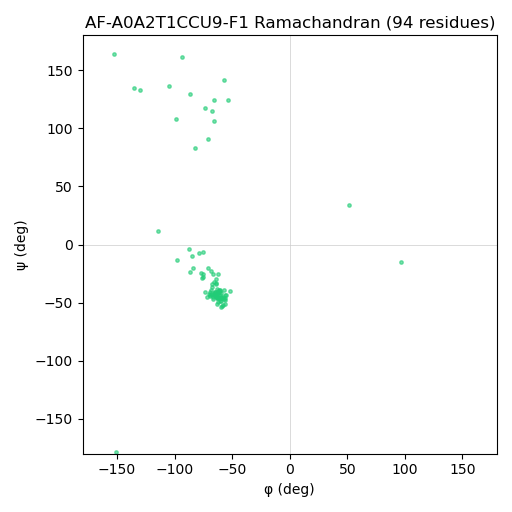3 0.160 -9.504 1.00 95.25 81 LEU A C 1
ATOM 674 O O . LEU A 1 81 ? -0.140 0.250 -8.389 1.00 95.25 81 LEU A O 1
ATOM 678 N N . SER A 1 82 ? -0.166 0.752 -10.576 1.00 95.06 82 SER A N 1
ATOM 679 C CA . SER A 1 82 ? -1.431 1.494 -10.506 1.00 95.06 82 SER A CA 1
ATOM 680 C C . SER A 1 82 ? -2.660 0.606 -10.318 1.00 95.06 82 SER A C 1
ATOM 682 O O . SER A 1 82 ? -3.685 1.111 -9.872 1.00 95.06 82 SER A O 1
ATOM 684 N N . GLU A 1 83 ? -2.568 -0.688 -10.639 1.00 97.50 83 GLU A N 1
ATOM 685 C CA . GLU A 1 83 ? -3.649 -1.658 -10.417 1.00 97.50 83 GLU A CA 1
ATOM 686 C C . GLU A 1 83 ? -3.635 -2.245 -8.996 1.00 97.50 83 GLU A C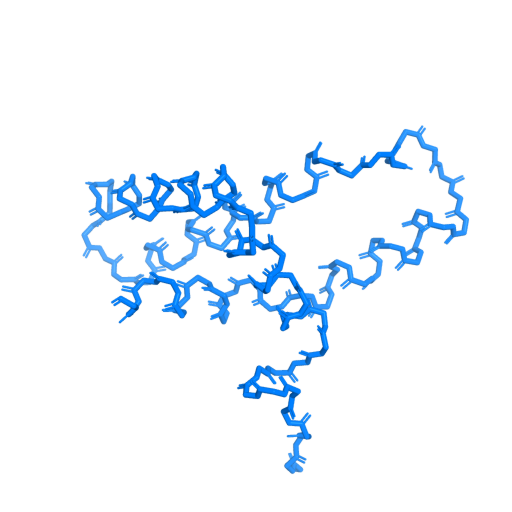 1
ATOM 688 O O . GLU A 1 83 ? -4.588 -2.917 -8.607 1.00 97.50 83 GLU A O 1
ATOM 693 N N . VAL A 1 84 ? -2.588 -1.999 -8.199 1.00 98.06 84 VAL A N 1
ATOM 694 C CA . VAL A 1 84 ? -2.532 -2.455 -6.803 1.00 98.06 84 VAL A CA 1
ATOM 695 C C . VAL A 1 84 ? -3.600 -1.737 -5.976 1.00 98.06 84 VAL A C 1
ATOM 697 O O . VAL A 1 84 ? -3.628 -0.508 -5.885 1.00 98.06 84 VAL A O 1
ATOM 700 N N . ASP A 1 85 ? -4.453 -2.524 -5.326 1.00 98.19 85 ASP A N 1
ATOM 701 C CA . ASP A 1 85 ? -5.439 -2.043 -4.361 1.00 98.19 85 ASP A CA 1
ATOM 702 C C . ASP A 1 85 ? -4.776 -1.846 -2.990 1.00 98.19 85 ASP A C 1
ATOM 704 O O . ASP A 1 85 ? -4.783 -2.720 -2.124 1.00 98.19 85 ASP A O 1
ATOM 708 N N . TRP A 1 86 ? -4.138 -0.688 -2.815 1.00 98.31 86 TRP A N 1
ATOM 709 C CA . TRP A 1 86 ? -3.412 -0.351 -1.586 1.00 98.31 86 TRP A CA 1
ATOM 710 C C . TRP A 1 86 ? -4.313 -0.281 -0.347 1.00 98.31 86 TRP A C 1
ATOM 712 O O . TRP A 1 86 ? -3.820 -0.497 0.758 1.00 98.31 86 TRP A O 1
ATOM 722 N N . GLN A 1 87 ? -5.608 -0.001 -0.529 1.00 98.25 87 GLN A N 1
ATOM 723 C CA . GLN A 1 87 ? -6.581 0.027 0.566 1.00 98.25 87 GLN A CA 1
ATOM 724 C C . GLN A 1 87 ? -6.875 -1.392 1.052 1.00 98.25 87 GLN A C 1
ATOM 726 O O . GLN A 1 87 ? -6.780 -1.649 2.246 1.00 98.25 87 GLN A O 1
ATOM 731 N N . GLU A 1 88 ? -7.096 -2.346 0.135 1.00 98.12 88 GLU A N 1
ATOM 732 C CA . GLU A 1 88 ? -7.285 -3.762 0.500 1.00 98.12 88 GLU A CA 1
ATOM 733 C C . GLU A 1 88 ? -6.078 -4.310 1.290 1.00 98.12 88 GLU A C 1
ATOM 735 O O . GLU A 1 88 ? -6.249 -5.047 2.261 1.00 98.12 88 GLU A O 1
ATOM 740 N N . ILE A 1 89 ? -4.849 -3.925 0.916 1.00 98.12 89 ILE A N 1
ATOM 741 C CA . ILE A 1 89 ? -3.633 -4.305 1.660 1.00 98.12 89 ILE A CA 1
ATOM 742 C C . ILE A 1 89 ? -3.612 -3.662 3.051 1.00 98.12 89 ILE A C 1
ATOM 744 O O . ILE A 1 89 ? -3.347 -4.348 4.039 1.00 98.12 89 ILE A O 1
ATOM 748 N N . ALA A 1 90 ? -3.892 -2.361 3.144 1.00 98.25 90 ALA A N 1
ATOM 749 C CA . ALA A 1 90 ? -3.900 -1.645 4.415 1.00 98.25 90 ALA A CA 1
ATOM 750 C C . ALA A 1 90 ? -4.952 -2.204 5.386 1.00 98.25 90 ALA A C 1
ATOM 752 O O . ALA A 1 90 ? -4.628 -2.473 6.543 1.00 98.25 90 ALA A O 1
ATOM 753 N N . GLU A 1 91 ? -6.177 -2.441 4.911 1.00 97.81 91 GLU A N 1
ATOM 754 C CA . GLU A 1 91 ? -7.258 -3.059 5.684 1.00 97.81 91 GLU A CA 1
ATOM 755 C C . GLU A 1 91 ? -6.832 -4.439 6.207 1.00 97.81 91 GLU A C 1
ATOM 757 O O . GLU A 1 91 ? -6.981 -4.739 7.397 1.00 97.81 91 GLU A O 1
ATOM 762 N N . ASN A 1 92 ? -6.242 -5.274 5.345 1.00 97.19 92 ASN A N 1
ATOM 763 C CA . ASN A 1 92 ? -5.784 -6.604 5.735 1.00 97.19 92 ASN A CA 1
ATOM 764 C C . ASN A 1 92 ? -4.716 -6.547 6.837 1.00 97.19 92 ASN A C 1
ATOM 766 O O . ASN A 1 92 ? -4.798 -7.284 7.815 1.00 97.19 92 ASN A O 1
ATOM 770 N N . PHE A 1 93 ? -3.754 -5.633 6.723 1.00 97.31 93 PHE A N 1
ATOM 771 C CA . PHE 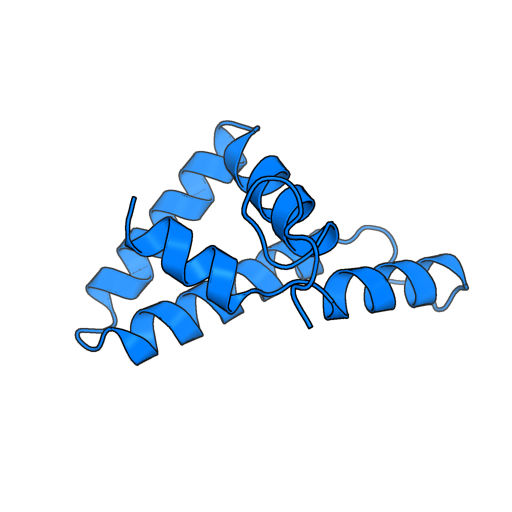A 1 93 ? -2.672 -5.503 7.696 1.00 97.31 93 PHE A CA 1
ATOM 772 C C . PHE A 1 93 ? -3.088 -4.850 9.015 1.00 97.31 93 PHE A C 1
ATOM 774 O O . PHE A 1 93 ? -2.439 -5.100 10.029 1.00 97.31 93 PHE A O 1
ATOM 781 N N . LEU A 1 94 ? -4.134 -4.020 9.021 1.00 96.69 94 LEU A N 1
ATOM 782 C CA . LEU A 1 94 ? -4.694 -3.432 10.242 1.00 96.69 94 LEU A CA 1
ATOM 783 C C . LEU A 1 94 ? -5.551 -4.421 11.040 1.00 96.69 94 LEU A C 1
ATOM 785 O O . LEU A 1 94 ? -5.724 -4.225 12.246 1.00 96.69 94 LEU A O 1
ATOM 789 N N . THR A 1 95 ? -6.102 -5.436 10.370 1.00 93.75 95 THR A N 1
ATOM 790 C CA . THR A 1 95 ? -7.027 -6.422 10.953 1.00 93.75 95 THR A CA 1
ATOM 791 C C . THR A 1 95 ? -6.369 -7.742 11.363 1.00 93.75 95 THR A C 1
ATOM 793 O O . THR A 1 95 ? -7.004 -8.514 12.088 1.00 93.75 95 THR A O 1
ATOM 796 N N . GLU A 1 96 ? -5.132 -7.996 10.925 1.00 86.06 96 GLU A N 1
ATOM 797 C CA . GLU A 1 96 ? -4.272 -9.093 11.406 1.00 86.06 96 GLU A CA 1
ATOM 798 C C . GLU A 1 96 ? -3.871 -8.918 12.883 1.00 86.06 96 GLU A C 1
ATOM 800 O O . GLU A 1 96 ? -3.961 -9.925 13.627 1.00 86.06 96 GLU A O 1
#

Solvent-accessible surface area (backbone atoms only — not comparable to full-atom values): 5478 Å² total; per-residue (Å²): 128,88,72,73,52,33,97,84,28,84,36,63,51,31,38,52,50,51,48,60,39,60,70,38,72,70,44,32,51,51,51,51,51,51,53,51,51,32,58,74,76,32,93,49,67,70,57,27,30,56,50,40,18,49,50,53,49,53,53,56,60,71,67,50,90,55,74,93,48,97,45,75,66,38,54,53,49,53,55,46,61,70,65,35,49,42,53,64,50,24,49,53,68,76,71,110

Radius of gyration: 14.15 Å; Cα contacts (8 Å, |Δi|>4): 72; chains: 1; bounding box: 35×25×40 Å

pLDDT: mean 92.74, std 9.66, range [38.22, 98.5]

=== Feature glossary ===
The record interleaves many kinds of information about one protein. Here is each kind framed as the question it answers.

Q: What does the local fold look like, residue by residue?
A: The Foldseek 3Di string encodes local tertiary geometry as a 20-letter alphabet — one character per residue — derived from the relative positions of nearby Cα atoms. Unlike the amino-acid sequence, 3Di is a direct function of the 3D structure, so two proteins with the same fold have similar 3Di strings even at low sequence identity.

Q: Which residues are in helices, strands, or loops?
A: The SS8 string is DSSP's per-residue secondary-structure call. α-helix (H) means an i→i+4 H-bond ladder; β-strand (E) means the residue participates in a β-sheet; 3₁₀ (G) and π (I) are tighter and wider helices; T/S are turns/bends; '-' is loop.

Q: How big and how compact is the whole molecule?
A: Radius of gyration (Rg) is the root-mean-square distance of Cα atoms from their centroid — a single number for overall size and compactness. A globular domain of N residues has Rg ≈ 2.2·N^0.38 Å; an extended or disordered chain has a much larger Rg. The Cα contact count is the number of residue pairs whose Cα atoms are within 8 Å and are more than four positions apart in sequence — a standard proxy for tertiary packing density. The bounding box is the smalle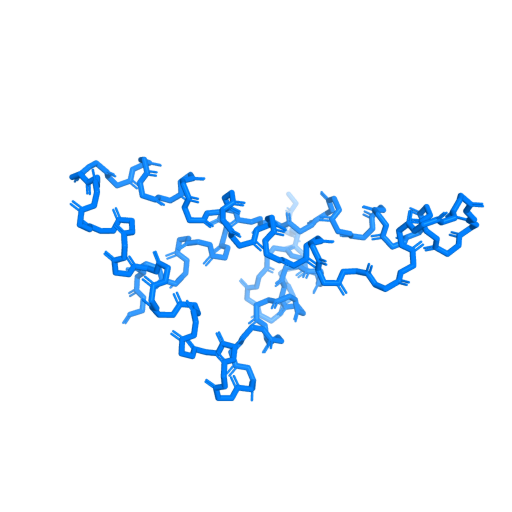st axis-aligned box enclosing all Cα atoms.

Q: Where is each backbone atom in 3D?
A: Structure coordinates are given as an mmCIF _atom_site loop: one row per atom with element, residue name, chain id, sequence number, and x/y/z position in Å. Only the four main-chain atoms per residue are included here; side chains are omitted to keep the record compact.

Q: What is the amino-acid chain?
A: Primary structure: the covalent order of the twenty standard amino acids along the backbone. Two proteins with the same sequence will (almost always) fold to the same structure; two with 30% identity often share a fold but not the details.

Q: What if only a Cα trace is available?
A: Three-state secondary structure (P-SEA) collapses the eight DSSP classes into helix (a), strand (b), and coil (c). P-SEA assigns these from Cα geometry alone — distances and angles — without requiring backbone oxygens, so it works on any Cα trace.

Q: What family and function is i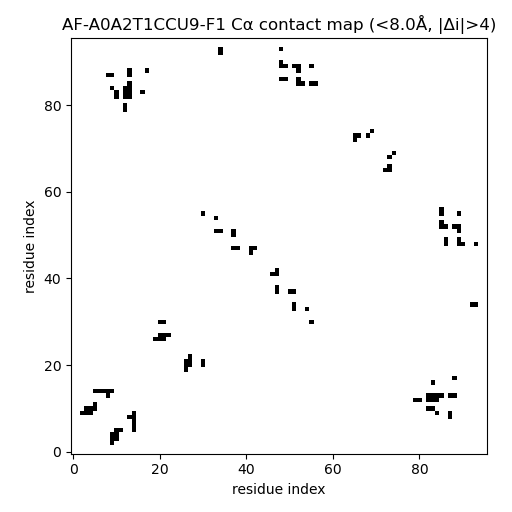t annotated with?
A: Database cross-references. InterPro integrates a dozen domain/family signature databases into unified entries with residue-range hits. GO terms attach function/process/location labels with evidence codes. CATH codes position the fold in a four-level structural taxonomy. Organism is the NCBI-taxonomy species name.

Q: How confident is the AlphaFold model at each residue?
A: pLDDT is the predicted lDDT-Cα score: AlphaFold's confidence that the local environment of each residue (all inter-atomic distances within 15 Å) is correctly placed. It is a per-residue number between 0 and 100, with higher meaning more reliable.

Q: How mobile is each atom in the crystal?
A: B-factor (Debye–Waller factor) reflects atomic displacement in the crystal lattice. It is an experimental observable (units Å²), not a prediction; low values mean the atom is pinned down, high values mean it moves or is heterogeneous across the crystal.

Q: Which residues are buried vs exposed?
A: SASA measures how much of the protein is reachable by solvent. It is computed by rolling a water-sized probe over the atomic surface and summing the exposed area (Å²). Per-residue SASA distinguishes core (buried, low SASA) from surface (exposed, high SASA) residues; total SASA is a whole-molecule size measure.

Q: What do the diagnostic plots show?
A: Plot images: a contact map (which residues are close in 3D, as an N×N binary image), a Ramachandran scatter (backbone torsion angles, revealing secondary-structure composition at a glance), and — for AlphaFold structures — a PAE heatmap (pairwise prediction confidence).

Q: What known structures does this most resemble?
A: The Foldseek neighbor list gives the closest experimentally determined structures in the PDB, ranked by structural alignment. TM-score near 1 means near-identical fold; near 0.3 means only rough topology match. This is how one finds what a novel AlphaFold prediction most resembles in the solved-structure universe.

Q: Are the domains correctly placed relative to each other?
A: Predicted aligned error is AlphaFold's pairwise confidence. Unlike pLDDT (per-residue), PAE is per-residue-pair and captures whether two parts of the structure are correctly placed relative to each other. Units are ångströms of expected positional error.

Q: What do the rendered images show?
A: Structure images are PyMOL renders from six orthogonal camera directions. Cartoon representation draws helices as coils and strands as arrows; sticks shows the backbone as bonds; surface shows the solvent-excluded envelope. Rainbow coloring maps sequence position to hue (blue→red, N→C); chain coloring assigns a distinct color per polypeptide.

Q: What are the backbone torsion angles?
A: φ (phi) and ψ (psi) are the two rotatable backbone dihedrals per residue: φ is the C(i-1)–N–Cα–C torsion, ψ is the N–Cα–C–N(i+1) torsion, both in degrees on (−180°, 180°]. α-helical residues cluster near (−60°, −45°); β-strand residues near (−120°, +130°). A Ramachandran plot is simply a scatter of (φ, ψ) for every residue.